Protein AF-A0A658NMI7-F1 (afdb_monomer_lite)

Secondary structure (DSSP, 8-state):
-HHHHHHHHHHHHHTT-----TTTHHHHHHHHHHHHHHHHHHHHHHHHTS-HHHHHHHHHHHTT--HHHHHHHTTS-GGG-

Sequence (81 aa):
TGGEGILQAISTVLAGGQYLDGSLSPSVLRRLNDISERKAKRLDASYGTLSLREQQIMRLLAEGLTPEEIAGKLFVSRKTV

Radius of gyration: 24.15 Å; chains: 1; bounding box: 52×23×56 Å

Structure (mmCIF, N/CA/C/O backbone):
data_AF-A0A658NMI7-F1
#
_entry.id   AF-A0A658NMI7-F1
#
loop_
_atom_site.group_PDB
_atom_site.id
_atom_site.type_symbol
_atom_site.label_atom_id
_atom_site.label_alt_id
_atom_site.label_comp_id
_atom_site.label_asym_id
_atom_site.label_entity_id
_atom_site.label_seq_id
_atom_site.pdbx_PDB_ins_code
_atom_site.Cartn_x
_atom_site.Cartn_y
_atom_site.Cartn_z
_atom_site.occupancy
_atom_site.B_iso_or_equiv
_atom_site.auth_seq_id
_atom_site.auth_comp_id
_atom_site.auth_asym_id
_atom_site.auth_atom_id
_atom_site.pdbx_PDB_model_num
ATOM 1 N N . THR A 1 1 ? 31.280 8.259 -35.013 1.00 54.84 1 THR A N 1
ATOM 2 C CA . THR A 1 1 ? 30.804 7.580 -33.790 1.00 54.84 1 THR A CA 1
ATOM 3 C C . THR A 1 1 ? 29.356 7.912 -33.431 1.00 54.84 1 THR A C 1
ATOM 5 O O . THR A 1 1 ? 28.692 7.033 -32.917 1.00 54.84 1 THR A O 1
ATOM 8 N N . GLY A 1 2 ? 28.804 9.098 -33.747 1.00 60.25 2 GLY A N 1
ATOM 9 C CA . GLY A 1 2 ? 27.364 9.381 -33.535 1.00 60.25 2 GLY A CA 1
ATOM 10 C C . GLY A 1 2 ? 26.396 8.782 -34.575 1.00 60.25 2 GLY A C 1
ATOM 11 O O . GLY A 1 2 ? 25.257 8.472 -34.247 1.00 60.25 2 GLY A O 1
ATOM 12 N N . GLY A 1 3 ? 26.839 8.581 -35.824 1.00 68.75 3 GLY A N 1
ATOM 13 C CA . GLY A 1 3 ? 25.979 8.066 -36.904 1.00 68.75 3 GLY A CA 1
ATOM 14 C C . GLY A 1 3 ? 25.592 6.586 -36.773 1.00 68.75 3 GLY A C 1
ATOM 15 O O . GLY A 1 3 ? 24.482 6.213 -37.141 1.00 68.75 3 GLY A O 1
ATOM 16 N N . GLU A 1 4 ? 26.466 5.751 -36.203 1.00 74.06 4 GLU A N 1
ATOM 17 C CA . GLU A 1 4 ? 26.196 4.317 -35.995 1.00 74.06 4 GLU A CA 1
ATOM 18 C C . GLU A 1 4 ? 25.102 4.087 -34.944 1.00 74.06 4 GLU A C 1
ATOM 20 O O . GLU A 1 4 ? 24.218 3.257 -35.148 1.00 74.06 4 GLU A O 1
ATOM 25 N N . GLY A 1 5 ? 25.094 4.885 -33.868 1.00 76.88 5 GLY A N 1
ATOM 26 C CA . GLY A 1 5 ? 24.050 4.823 -32.841 1.00 76.88 5 GLY A CA 1
ATOM 27 C C . GLY A 1 5 ? 22.657 5.146 -33.391 1.00 76.88 5 GLY A C 1
ATOM 28 O O . GLY A 1 5 ? 21.685 4.489 -33.031 1.00 76.88 5 GLY A O 1
ATOM 29 N N . ILE A 1 6 ? 22.558 6.089 -34.335 1.00 82.31 6 ILE A N 1
ATOM 30 C CA . ILE A 1 6 ? 21.285 6.452 -34.978 1.00 82.31 6 ILE A CA 1
ATOM 31 C C . ILE A 1 6 ? 20.775 5.318 -35.871 1.00 82.31 6 ILE A C 1
ATOM 33 O O . ILE A 1 6 ? 19.596 4.972 -35.810 1.00 82.31 6 ILE A O 1
ATOM 37 N N . LEU A 1 7 ? 21.648 4.708 -36.678 1.00 87.31 7 LEU A N 1
ATOM 38 C CA . LEU A 1 7 ? 21.261 3.582 -37.533 1.00 87.31 7 LEU A CA 1
ATOM 39 C C . LEU A 1 7 ? 20.777 2.387 -36.705 1.00 87.31 7 LEU A C 1
ATOM 41 O O . LEU A 1 7 ? 19.771 1.764 -37.050 1.00 87.31 7 LEU A O 1
ATOM 45 N N . GLN A 1 8 ? 21.442 2.113 -35.583 1.00 84.94 8 GLN A N 1
ATOM 46 C CA . GLN A 1 8 ? 21.038 1.053 -34.667 1.00 84.94 8 GLN A CA 1
ATOM 47 C C . GLN A 1 8 ? 19.744 1.379 -33.909 1.00 84.94 8 GLN A C 1
ATOM 49 O O . GLN A 1 8 ? 18.927 0.488 -33.673 1.00 84.94 8 GLN A O 1
ATOM 54 N N . ALA A 1 9 ? 19.510 2.649 -33.575 1.00 84.69 9 ALA A N 1
ATOM 55 C CA . ALA A 1 9 ? 18.244 3.087 -32.999 1.00 84.69 9 ALA A CA 1
ATOM 56 C C . ALA A 1 9 ? 17.079 2.854 -33.967 1.00 84.69 9 ALA A C 1
ATOM 58 O O . ALA A 1 9 ? 16.062 2.271 -33.588 1.00 84.69 9 ALA A O 1
ATOM 59 N N . ILE A 1 10 ? 17.248 3.256 -35.230 1.00 88.75 10 ILE A N 1
ATOM 60 C CA . ILE A 1 10 ? 16.225 3.108 -36.270 1.00 88.75 10 ILE A CA 1
ATOM 61 C C . ILE A 1 10 ? 15.914 1.629 -36.517 1.00 88.75 10 ILE A C 1
ATOM 63 O O . ILE A 1 10 ? 14.741 1.254 -36.539 1.00 88.75 10 ILE A O 1
ATOM 67 N N . SER A 1 11 ? 16.933 0.774 -36.656 1.00 91.25 11 SER A N 1
ATOM 68 C CA . SER A 1 11 ? 16.717 -0.662 -36.881 1.00 91.25 11 SER A CA 1
ATOM 69 C C . SER A 1 11 ? 16.001 -1.335 -35.705 1.00 91.25 11 SER A C 1
ATOM 71 O O . SER A 1 11 ? 15.094 -2.138 -35.916 1.00 91.25 11 SER A O 1
ATOM 73 N N . THR A 1 12 ? 16.345 -0.956 -34.471 1.00 89.31 12 THR A N 1
ATOM 74 C CA . THR A 1 12 ? 15.720 -1.490 -33.251 1.00 89.31 12 THR A CA 1
ATOM 75 C C . THR A 1 12 ? 14.243 -1.105 -33.158 1.00 89.31 12 THR A C 1
ATOM 77 O O . THR A 1 12 ? 13.411 -1.955 -32.843 1.00 89.31 12 THR A O 1
ATOM 80 N N . VAL A 1 13 ? 13.896 0.148 -33.472 1.00 91.31 13 VAL A N 1
ATOM 81 C CA . VAL A 1 13 ? 12.501 0.625 -33.449 1.00 91.31 13 VAL A CA 1
ATOM 82 C C . VAL A 1 13 ? 11.670 -0.023 -34.557 1.00 91.31 13 VAL A C 1
ATOM 84 O O . VAL A 1 13 ? 10.534 -0.423 -34.310 1.00 91.31 13 VAL A O 1
ATOM 87 N N . LEU A 1 14 ? 12.234 -0.195 -35.758 1.00 91.56 14 LEU A N 1
ATOM 88 C CA . LEU A 1 14 ? 11.558 -0.900 -36.856 1.00 91.56 14 LEU A CA 1
ATOM 89 C C . LEU A 1 14 ? 11.261 -2.369 -36.521 1.00 91.56 14 LEU A C 1
ATOM 91 O O . LEU A 1 14 ? 10.246 -2.898 -36.962 1.00 91.56 14 LEU A O 1
ATOM 95 N N . ALA A 1 15 ? 12.101 -3.011 -35.707 1.00 92.44 15 ALA A 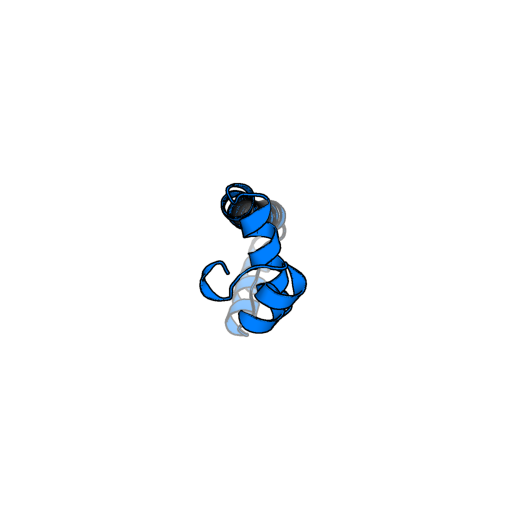N 1
ATOM 96 C CA . ALA A 1 15 ? 11.867 -4.362 -35.197 1.00 92.44 15 ALA A CA 1
ATOM 97 C C . ALA A 1 15 ? 10.844 -4.423 -34.038 1.00 92.44 15 ALA A C 1
ATOM 99 O O . ALA A 1 15 ? 10.624 -5.493 -33.473 1.00 92.44 15 ALA A O 1
ATOM 100 N N . GLY A 1 16 ? 10.233 -3.293 -33.657 1.00 88.69 16 GLY A N 1
ATOM 101 C CA . GLY A 1 16 ? 9.303 -3.192 -32.526 1.00 88.69 16 GLY A CA 1
ATOM 102 C C . GLY A 1 16 ? 9.987 -3.133 -31.155 1.00 88.69 16 GLY A C 1
ATOM 103 O O . GLY A 1 16 ? 9.316 -3.195 -30.126 1.00 88.69 16 GLY A O 1
ATOM 104 N N . GLY A 1 17 ? 11.316 -3.021 -31.130 1.00 86.31 17 GLY A N 1
ATOM 105 C CA . GLY A 1 17 ? 12.104 -2.863 -29.916 1.00 86.31 17 GLY A CA 1
ATOM 106 C C . GLY A 1 17 ? 12.173 -1.412 -29.441 1.00 86.31 17 GLY A C 1
ATOM 107 O O . GLY A 1 17 ? 11.740 -0.474 -30.109 1.00 86.31 17 GLY A O 1
ATOM 108 N N . GLN A 1 18 ? 12.764 -1.219 -28.266 1.00 80.69 18 GLN A N 1
ATOM 109 C CA . GLN A 1 18 ? 13.056 0.102 -27.716 1.00 80.69 18 GLN A CA 1
ATOM 110 C C . GLN A 1 18 ? 14.568 0.302 -27.688 1.00 80.69 18 GLN A C 1
ATOM 112 O O . GLN A 1 18 ? 15.303 -0.568 -27.223 1.00 80.69 18 GLN A O 1
ATOM 117 N N . TYR A 1 19 ? 15.029 1.449 -28.181 1.00 82.94 19 TYR A N 1
ATOM 118 C CA . TYR A 1 19 ? 16.434 1.835 -28.133 1.00 82.94 19 TYR A CA 1
ATOM 119 C C . TYR A 1 19 ? 16.632 2.944 -27.104 1.00 82.94 19 TYR A C 1
ATOM 121 O O . TYR A 1 19 ? 15.937 3.960 -27.136 1.00 82.94 19 TYR A O 1
ATOM 129 N N . LEU A 1 20 ? 17.594 2.753 -26.205 1.00 76.88 20 LEU A N 1
ATOM 130 C CA . LEU A 1 20 ? 18.002 3.746 -25.221 1.00 76.88 20 LEU A CA 1
ATOM 131 C C . LEU A 1 20 ? 19.488 4.029 -25.407 1.00 76.88 20 LEU A C 1
ATOM 133 O O . LEU A 1 20 ? 20.313 3.123 -25.302 1.00 76.88 20 LEU A O 1
ATOM 137 N N . ASP A 1 21 ? 19.822 5.290 -25.670 1.00 78.94 21 ASP A N 1
ATOM 138 C CA . ASP A 1 21 ? 21.213 5.701 -25.805 1.00 78.94 21 ASP A CA 1
ATOM 139 C C . ASP A 1 21 ? 21.954 5.591 -24.458 1.00 78.94 21 ASP A C 1
ATOM 141 O O . ASP A 1 21 ? 21.441 5.970 -23.395 1.00 78.94 21 ASP A O 1
ATOM 145 N N . GLY A 1 22 ? 23.187 5.081 -24.498 1.00 70.12 22 GLY A N 1
ATOM 146 C CA . GLY A 1 22 ? 24.015 4.870 -23.308 1.00 70.12 22 GLY A CA 1
ATOM 147 C C . GLY A 1 22 ? 24.306 6.159 -22.528 1.00 70.12 22 GLY A C 1
ATOM 148 O O . GLY A 1 22 ? 24.416 6.121 -21.303 1.00 70.12 22 GLY A O 1
ATOM 149 N N . SER A 1 23 ? 24.352 7.314 -23.201 1.00 70.25 23 SER A N 1
ATOM 150 C CA . SER A 1 23 ? 24.565 8.620 -22.560 1.00 70.25 23 SER A CA 1
ATOM 151 C C . SER A 1 23 ? 23.309 9.172 -21.871 1.00 70.25 23 SER A C 1
ATOM 153 O O . SER A 1 23 ? 23.416 9.924 -20.903 1.00 70.25 23 SER A O 1
ATOM 155 N N . LEU A 1 24 ? 22.116 8.754 -22.313 1.00 66.50 24 LEU A N 1
ATOM 156 C CA . LEU A 1 24 ? 20.820 9.121 -21.722 1.00 66.50 24 LEU A CA 1
ATOM 157 C C . LEU A 1 24 ? 20.336 8.117 -20.664 1.00 66.50 24 LEU A C 1
ATOM 159 O O . LEU A 1 24 ? 19.391 8.389 -19.921 1.00 66.50 24 LEU A O 1
ATOM 163 N N . SER A 1 25 ? 20.994 6.963 -20.563 1.00 70.69 25 SER A N 1
ATOM 164 C CA . SER A 1 25 ? 20.638 5.900 -19.622 1.00 70.69 25 SER A CA 1
ATOM 165 C C . SER A 1 25 ? 20.611 6.368 -18.156 1.00 70.69 25 SER A C 1
ATOM 167 O O . SER A 1 25 ? 19.621 6.092 -17.477 1.00 70.69 25 SER A O 1
ATOM 169 N N . PRO A 1 26 ? 21.586 7.147 -17.638 1.00 75.69 26 PRO A N 1
ATOM 170 C CA . PRO A 1 26 ? 21.570 7.570 -16.234 1.00 75.69 26 PRO A CA 1
ATOM 171 C C . PRO A 1 26 ? 20.400 8.498 -15.879 1.00 75.69 26 PRO A C 1
ATOM 173 O O . PRO A 1 26 ? 19.816 8.378 -14.803 1.00 75.69 26 PRO A O 1
ATOM 176 N N . SER A 1 27 ? 20.037 9.427 -16.764 1.00 77.25 27 SER A N 1
ATOM 177 C CA . SER A 1 27 ? 18.933 10.373 -16.552 1.00 77.25 27 SER A CA 1
ATOM 178 C C . SER A 1 27 ? 17.569 9.687 -16.647 1.00 77.25 27 SER A C 1
ATOM 180 O O . SER A 1 27 ? 16.680 9.986 -15.846 1.00 77.25 27 SER A O 1
ATOM 182 N N . VAL A 1 28 ? 17.411 8.722 -17.556 1.00 81.56 28 VAL A N 1
ATOM 183 C CA . VAL A 1 28 ? 16.195 7.901 -17.657 1.00 81.56 28 VAL A CA 1
ATOM 184 C C . VAL A 1 28 ? 16.035 6.992 -16.437 1.00 81.56 28 VAL A C 1
ATOM 186 O O . VAL A 1 28 ? 14.958 6.969 -15.840 1.00 81.56 28 VAL A O 1
ATOM 189 N N . LEU A 1 29 ? 17.106 6.325 -15.998 1.00 80.69 29 LEU A N 1
ATOM 190 C CA . LEU A 1 29 ? 17.103 5.495 -14.787 1.00 80.69 29 LEU A CA 1
ATOM 191 C C . LEU A 1 29 ? 16.777 6.311 -13.530 1.00 80.69 29 LEU A C 1
ATOM 193 O O . LEU A 1 29 ? 15.941 5.896 -12.729 1.00 80.69 29 LEU A O 1
ATOM 197 N N . ARG A 1 30 ? 17.360 7.509 -13.383 1.00 83.75 30 ARG A N 1
ATOM 198 C CA . ARG A 1 30 ? 17.005 8.429 -12.289 1.00 83.75 30 ARG A CA 1
ATOM 199 C C . ARG A 1 30 ? 15.521 8.764 -12.297 1.00 83.75 30 ARG A C 1
ATOM 201 O O . ARG A 1 30 ? 14.889 8.717 -11.252 1.00 83.75 30 ARG A O 1
ATOM 208 N N . ARG A 1 31 ? 14.948 9.060 -13.466 1.00 83.00 31 ARG A N 1
ATOM 209 C CA . ARG A 1 31 ? 13.527 9.408 -13.588 1.00 83.00 31 ARG A CA 1
ATOM 210 C C . ARG A 1 31 ? 12.607 8.228 -13.267 1.00 83.00 31 ARG A C 1
ATOM 212 O O . ARG A 1 31 ? 11.569 8.432 -12.645 1.00 83.00 31 ARG A O 1
ATOM 219 N N . LEU A 1 32 ? 12.990 7.010 -13.650 1.00 82.06 32 LEU A N 1
ATOM 220 C CA . LEU A 1 32 ? 12.280 5.777 -13.287 1.00 82.06 32 LEU A CA 1
ATOM 221 C C . LEU A 1 32 ? 12.297 5.534 -11.770 1.00 82.06 32 LEU A C 1
ATOM 223 O O . LEU A 1 32 ? 11.249 5.228 -11.194 1.00 82.06 32 LEU A O 1
ATOM 227 N N . ASN A 1 33 ? 13.446 5.735 -11.118 1.00 82.75 33 ASN A N 1
ATOM 228 C CA . ASN A 1 33 ? 13.549 5.660 -9.659 1.00 82.75 33 ASN A CA 1
ATOM 229 C C . ASN A 1 33 ? 12.681 6.726 -8.982 1.00 82.75 33 ASN A C 1
ATOM 231 O O . ASN A 1 33 ? 11.892 6.392 -8.107 1.00 82.75 33 ASN A O 1
ATOM 235 N N . ASP A 1 34 ? 12.723 7.971 -9.455 1.00 83.31 34 ASP A N 1
ATOM 236 C CA . ASP A 1 34 ? 11.938 9.081 -8.900 1.00 83.31 34 ASP A CA 1
ATOM 237 C C . ASP A 1 34 ? 10.420 8.820 -8.986 1.00 83.31 34 ASP A C 1
ATOM 239 O O . ASP A 1 34 ? 9.662 9.094 -8.055 1.00 83.31 34 ASP A O 1
ATOM 243 N N . ILE A 1 35 ? 9.951 8.254 -10.105 1.00 79.06 35 ILE A N 1
ATOM 244 C CA . ILE A 1 35 ? 8.545 7.852 -10.282 1.00 79.06 35 ILE A CA 1
ATOM 245 C C . ILE A 1 35 ? 8.180 6.726 -9.309 1.00 79.06 35 ILE A C 1
ATOM 247 O O . ILE A 1 35 ? 7.101 6.759 -8.710 1.00 79.06 35 ILE A O 1
ATOM 251 N N . SER A 1 36 ? 9.073 5.751 -9.142 1.00 73.00 36 SER A N 1
ATOM 252 C CA . SER A 1 36 ? 8.877 4.610 -8.246 1.00 73.00 36 SER A CA 1
ATOM 253 C C . SER A 1 36 ? 8.825 5.052 -6.783 1.00 73.00 36 SER A C 1
ATOM 255 O O . SER A 1 36 ? 7.886 4.698 -6.071 1.00 73.00 36 SER A O 1
ATOM 257 N N . GLU A 1 37 ? 9.748 5.915 -6.360 1.00 73.88 37 GLU A N 1
ATOM 258 C CA . GLU A 1 37 ? 9.769 6.512 -5.025 1.00 73.88 37 GLU A CA 1
ATOM 259 C C . GLU A 1 37 ? 8.523 7.361 -4.766 1.00 73.88 37 GLU A C 1
ATOM 261 O O . GLU A 1 37 ? 7.877 7.204 -3.735 1.00 73.88 37 GLU A O 1
ATOM 266 N N . ARG A 1 38 ? 8.101 8.212 -5.711 1.00 70.44 38 ARG A N 1
ATOM 267 C CA . ARG A 1 38 ? 6.860 9.000 -5.570 1.00 70.44 38 ARG A CA 1
ATOM 268 C C . ARG A 1 38 ? 5.613 8.125 -5.482 1.00 70.44 38 ARG A C 1
ATOM 270 O O . ARG A 1 38 ? 4.647 8.514 -4.824 1.00 70.44 38 ARG A O 1
ATOM 277 N N . LYS A 1 39 ? 5.595 6.977 -6.165 1.00 64.12 39 LYS A N 1
ATOM 278 C CA . LYS A 1 39 ? 4.492 6.011 -6.093 1.00 64.12 39 LYS A CA 1
ATOM 279 C C . LYS A 1 39 ? 4.475 5.313 -4.733 1.00 64.12 39 LYS A C 1
ATOM 281 O O . LYS A 1 39 ? 3.418 5.267 -4.113 1.00 64.12 39 LYS A O 1
ATOM 286 N N . ALA A 1 40 ? 5.632 4.872 -4.241 1.00 61.84 40 ALA A N 1
ATOM 287 C CA . ALA A 1 40 ? 5.777 4.301 -2.903 1.00 61.84 40 ALA A CA 1
ATOM 288 C C . ALA A 1 40 ? 5.373 5.307 -1.810 1.00 61.84 40 ALA A C 1
ATOM 290 O O . ALA A 1 40 ? 4.535 5.006 -0.967 1.00 61.84 40 ALA A O 1
ATOM 291 N N . LYS A 1 41 ? 5.856 6.551 -1.902 1.00 62.03 41 LYS A N 1
ATOM 292 C CA . LYS A 1 41 ? 5.560 7.629 -0.946 1.00 62.03 41 LYS A CA 1
ATOM 293 C C . LYS A 1 41 ? 4.078 8.015 -0.917 1.00 62.03 41 LYS A C 1
ATOM 295 O O . LYS A 1 41 ? 3.566 8.387 0.131 1.00 62.03 41 LYS A O 1
ATOM 300 N N . ARG A 1 42 ? 3.371 7.921 -2.053 1.00 60.31 42 ARG A N 1
ATOM 301 C CA . ARG A 1 42 ? 1.914 8.146 -2.112 1.00 60.31 42 ARG A CA 1
ATOM 302 C C . ARG A 1 42 ? 1.109 7.021 -1.466 1.00 60.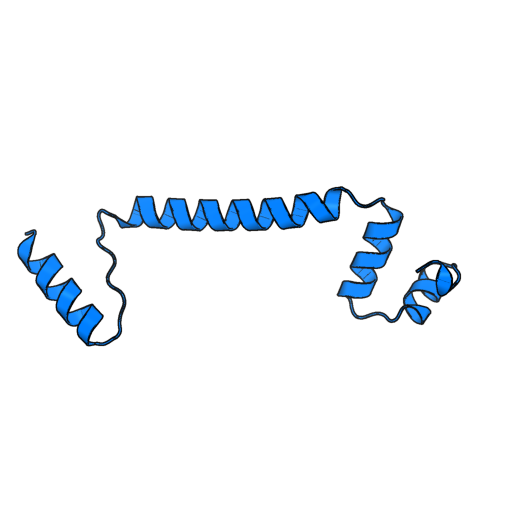31 42 ARG A C 1
ATOM 304 O O . ARG A 1 42 ? 0.112 7.318 -0.815 1.00 60.31 42 ARG A O 1
ATOM 311 N N . LEU A 1 43 ? 1.530 5.768 -1.640 1.00 59.25 43 LEU A N 1
ATOM 312 C CA . LEU A 1 43 ? 0.892 4.620 -0.990 1.00 59.25 43 LEU A CA 1
ATOM 313 C C . LEU A 1 43 ? 1.051 4.704 0.536 1.00 59.25 43 LEU A C 1
ATOM 315 O O . LEU A 1 43 ? 0.073 4.528 1.259 1.00 59.25 43 LEU A O 1
ATOM 319 N N . ASP A 1 44 ? 2.242 5.080 1.007 1.00 62.06 44 ASP A N 1
ATOM 320 C CA . ASP A 1 44 ? 2.524 5.237 2.438 1.00 62.06 44 ASP A CA 1
ATOM 321 C C . ASP A 1 44 ? 1.803 6.439 3.062 1.00 62.06 44 ASP A C 1
ATOM 323 O O . ASP A 1 44 ? 1.328 6.361 4.191 1.00 62.06 44 ASP A O 1
ATOM 327 N N . ALA A 1 45 ? 1.662 7.550 2.329 1.00 69.62 45 ALA A N 1
ATOM 328 C CA . ALA A 1 45 ? 1.027 8.751 2.867 1.00 69.62 45 ALA A CA 1
ATOM 329 C C . ALA A 1 45 ? -0.454 8.534 3.216 1.00 69.62 45 ALA A C 1
ATOM 331 O O . ALA A 1 45 ? -0.897 8.981 4.267 1.00 69.62 45 ALA A O 1
ATOM 332 N N . SER A 1 46 ? -1.218 7.838 2.365 1.00 79.19 46 SER A N 1
ATOM 333 C CA . SER A 1 46 ? -2.649 7.606 2.618 1.00 79.19 46 SER A CA 1
ATOM 334 C C . SER A 1 46 ? -2.905 6.489 3.629 1.00 79.19 46 SER A C 1
ATOM 336 O O . SER A 1 46 ? -3.899 6.536 4.349 1.00 79.19 46 SER A O 1
ATOM 338 N N . TYR A 1 47 ? -2.045 5.470 3.680 1.00 85.75 47 TYR A N 1
ATOM 339 C CA . TYR A 1 47 ? -2.142 4.419 4.693 1.00 85.75 47 TYR A CA 1
ATOM 340 C C . TYR A 1 47 ? -1.691 4.936 6.068 1.00 85.75 47 TYR A C 1
ATOM 342 O O . TYR A 1 47 ? -2.301 4.634 7.093 1.00 85.75 47 TYR A O 1
ATOM 350 N N . GLY A 1 48 ? -0.661 5.786 6.092 1.00 83.94 48 GLY A N 1
ATOM 351 C CA . GLY A 1 48 ? -0.119 6.406 7.298 1.00 83.94 48 GLY A CA 1
ATOM 352 C C . GLY A 1 48 ? -1.058 7.401 7.985 1.00 83.94 48 GLY A C 1
ATOM 353 O O . GLY A 1 48 ? -0.887 7.652 9.173 1.00 83.94 48 GLY A O 1
ATOM 354 N N . THR A 1 49 ? -2.064 7.942 7.287 1.00 90.12 49 THR A N 1
ATOM 355 C CA . THR A 1 49 ? -3.091 8.816 7.893 1.00 90.12 49 THR A CA 1
ATOM 356 C C . THR A 1 49 ? -4.189 8.061 8.635 1.00 90.12 49 THR A C 1
ATOM 358 O O . THR A 1 49 ? -4.960 8.680 9.364 1.00 90.12 49 THR A O 1
ATOM 361 N N . LEU A 1 50 ? -4.293 6.747 8.436 1.00 91.75 50 LEU A N 1
ATOM 362 C CA . LEU A 1 50 ? -5.274 5.914 9.120 1.00 91.75 50 LEU A CA 1
ATOM 363 C C . LEU A 1 50 ? -4.905 5.755 10.598 1.00 91.75 50 LEU A C 1
ATOM 365 O O . LEU A 1 50 ? -3.734 5.616 10.956 1.00 91.75 50 LEU A O 1
ATOM 369 N N . SER A 1 51 ? -5.915 5.702 11.461 1.00 93.50 51 SER A N 1
ATOM 370 C CA . SER A 1 51 ? -5.740 5.301 12.853 1.00 93.50 51 SER A CA 1
ATOM 371 C 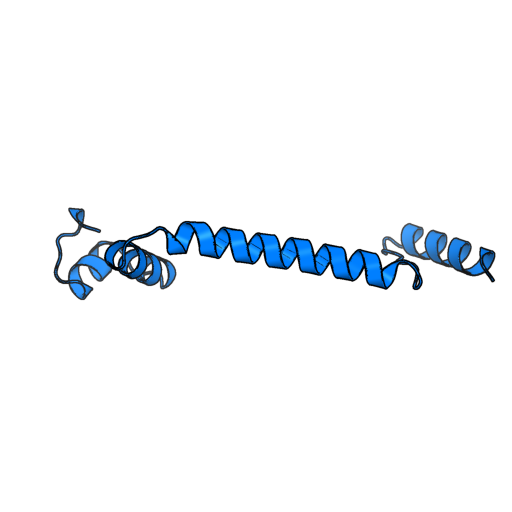C . SER A 1 51 ? -5.207 3.869 12.947 1.00 93.50 51 SER A C 1
ATOM 373 O O . SER A 1 51 ? -5.397 3.045 12.049 1.00 93.50 51 SER A O 1
ATOM 375 N N . LEU A 1 52 ? -4.600 3.527 14.089 1.00 93.44 52 LEU A N 1
ATOM 376 C CA . LEU A 1 52 ? -4.113 2.165 14.350 1.00 93.44 52 LEU A CA 1
ATOM 377 C C . LEU A 1 52 ? -5.196 1.107 14.102 1.00 93.44 52 LEU A C 1
ATOM 379 O O . LEU A 1 52 ? -4.906 0.011 13.624 1.00 93.44 52 LEU A O 1
ATOM 383 N N . ARG A 1 53 ? -6.453 1.451 14.404 1.00 94.69 53 ARG A N 1
ATOM 384 C CA . ARG A 1 53 ? -7.587 0.551 14.236 1.00 94.69 53 ARG A CA 1
ATOM 385 C C . ARG A 1 53 ? -7.969 0.355 12.771 1.00 94.69 53 ARG A C 1
ATOM 387 O O . ARG A 1 53 ? -8.177 -0.779 12.351 1.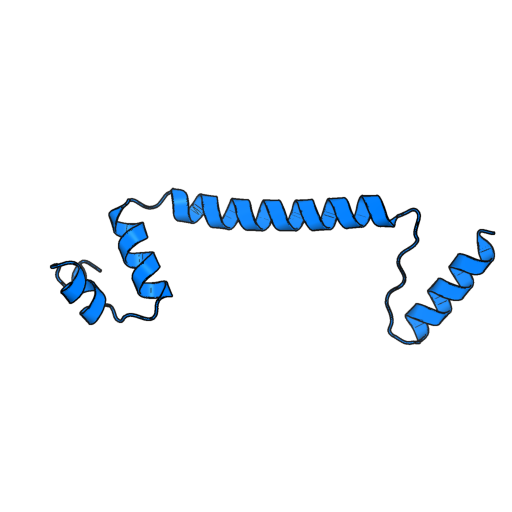00 94.69 53 ARG A O 1
ATOM 394 N N . GLU A 1 54 ? -8.020 1.432 11.997 1.00 94.62 54 GLU A N 1
ATOM 395 C CA . GLU A 1 54 ? -8.300 1.384 10.558 1.00 94.62 54 GLU A CA 1
ATOM 396 C C . GLU A 1 54 ? -7.191 0.653 9.794 1.00 94.62 54 GLU A C 1
ATOM 398 O O . GLU A 1 54 ? -7.482 -0.172 8.933 1.00 94.62 54 GLU A O 1
ATOM 403 N N . GLN A 1 55 ? -5.923 0.868 10.157 1.00 95.06 55 GLN A N 1
ATOM 404 C CA . GLN A 1 55 ? -4.792 0.122 9.593 1.00 95.06 55 GLN A CA 1
ATOM 405 C C . GLN A 1 55 ? -4.903 -1.379 9.870 1.00 95.06 55 GLN A C 1
ATOM 407 O O . GLN A 1 55 ? -4.663 -2.204 8.987 1.00 95.06 55 GLN A O 1
ATOM 412 N N . GLN A 1 56 ? -5.284 -1.742 11.096 1.00 95.44 56 GLN A N 1
ATOM 413 C CA . GLN A 1 56 ? -5.479 -3.134 11.483 1.00 95.44 56 GLN A CA 1
ATOM 414 C C . GLN A 1 56 ? -6.588 -3.800 10.655 1.00 95.44 56 GLN A C 1
ATOM 416 O O . GLN A 1 56 ? -6.392 -4.913 10.173 1.00 95.44 56 GLN A O 1
ATOM 421 N N . ILE A 1 57 ? -7.715 -3.112 10.440 1.00 96.06 57 ILE A N 1
ATOM 422 C CA . ILE A 1 57 ? -8.811 -3.594 9.582 1.00 96.06 57 ILE A CA 1
ATOM 423 C C . ILE A 1 57 ? -8.350 -3.705 8.122 1.00 96.06 57 ILE A C 1
ATOM 425 O O . ILE A 1 57 ? -8.547 -4.745 7.495 1.00 96.06 57 ILE A O 1
ATOM 429 N N . MET A 1 58 ? -7.683 -2.677 7.590 1.00 94.25 58 MET A N 1
ATOM 430 C CA . MET A 1 58 ? -7.239 -2.645 6.193 1.00 94.25 58 MET A CA 1
ATOM 431 C C . MET A 1 58 ? -6.240 -3.767 5.872 1.00 94.25 58 MET A C 1
ATOM 433 O O . MET A 1 58 ? -6.304 -4.353 4.792 1.00 94.25 58 MET A O 1
ATOM 437 N N . ARG A 1 59 ? -5.354 -4.122 6.813 1.00 94.62 59 ARG A N 1
ATOM 438 C CA . ARG A 1 59 ? -4.427 -5.251 6.644 1.00 94.62 59 ARG A CA 1
ATOM 439 C C . ARG A 1 59 ? -5.160 -6.588 6.539 1.00 94.62 59 ARG A C 1
ATOM 441 O O . ARG A 1 59 ? -4.856 -7.369 5.647 1.00 94.62 59 ARG A O 1
ATOM 448 N N . LEU A 1 60 ? -6.156 -6.822 7.391 1.00 96.69 60 LEU A N 1
ATOM 449 C CA . LEU A 1 60 ? -6.942 -8.059 7.355 1.00 96.69 60 LEU A CA 1
ATOM 450 C C . LEU A 1 60 ? -7.795 -8.161 6.080 1.00 96.69 60 LEU A C 1
ATOM 452 O O . LEU A 1 60 ? -7.938 -9.248 5.528 1.00 96.69 60 LEU A O 1
ATOM 456 N N . LEU A 1 61 ? -8.303 -7.034 5.571 1.00 95.31 61 LEU A N 1
ATOM 457 C CA . LEU A 1 61 ? -8.959 -6.989 4.260 1.00 95.31 61 LEU A CA 1
ATOM 458 C C . LEU A 1 61 ? -7.987 -7.358 3.130 1.00 95.31 61 LEU A C 1
ATOM 460 O O . LEU A 1 61 ? -8.344 -8.127 2.241 1.00 95.31 61 LEU A O 1
ATOM 464 N N . ALA A 1 62 ? -6.752 -6.849 3.170 1.00 94.25 62 ALA A N 1
ATOM 465 C CA . ALA A 1 62 ? -5.719 -7.176 2.183 1.00 94.25 62 ALA A CA 1
ATOM 466 C C . ALA A 1 62 ? -5.270 -8.650 2.245 1.00 94.25 62 ALA A C 1
ATOM 468 O O . ALA A 1 62 ? -4.874 -9.213 1.228 1.00 94.25 62 ALA A O 1
ATOM 469 N N . GLU A 1 63 ? -5.370 -9.284 3.416 1.00 96.38 63 GLU A N 1
ATOM 470 C CA . GLU A 1 63 ? -5.176 -10.729 3.609 1.00 96.38 63 GLU A CA 1
ATOM 471 C C . GLU A 1 63 ? -6.359 -11.572 3.087 1.00 96.38 63 GLU A C 1
ATOM 473 O O . GLU A 1 63 ? -6.274 -12.798 3.061 1.00 96.38 63 GLU A O 1
ATOM 478 N N . GLY A 1 64 ? -7.446 -10.931 2.640 1.00 97.06 64 GLY A N 1
ATOM 479 C CA . GLY A 1 64 ? -8.603 -11.584 2.027 1.00 97.06 64 GLY A CA 1
ATOM 480 C C . GLY A 1 64 ? -9.711 -11.982 3.001 1.00 97.06 64 GLY A C 1
ATOM 481 O O . GLY A 1 64 ? -10.589 -12.752 2.618 1.00 97.06 64 GLY A O 1
ATOM 482 N N . LEU A 1 65 ? -9.691 -11.483 4.242 1.00 98.00 65 LEU A N 1
ATOM 483 C CA . LEU A 1 65 ? -10.732 -11.792 5.221 1.00 98.00 65 LEU A CA 1
ATOM 484 C C . LEU A 1 65 ? -12.021 -11.010 4.947 1.00 98.00 65 LEU A C 1
ATOM 486 O O . LEU A 1 65 ? -12.006 -9.838 4.563 1.00 98.00 65 LEU A O 1
ATOM 490 N N . THR A 1 66 ? -13.148 -11.653 5.229 1.00 97.75 66 THR A N 1
ATOM 491 C CA . THR A 1 66 ? -14.482 -11.047 5.189 1.00 97.75 66 THR A CA 1
ATOM 492 C C . THR A 1 66 ? -14.733 -10.135 6.399 1.00 97.75 66 THR A C 1
ATOM 494 O O . THR A 1 66 ? -14.138 -10.337 7.464 1.00 97.75 66 THR A O 1
ATOM 497 N N . PRO A 1 67 ? -15.645 -9.146 6.301 1.00 96.38 67 PRO A N 1
ATOM 498 C CA . PRO A 1 67 ? -16.012 -8.293 7.435 1.00 96.38 67 PRO A CA 1
ATOM 499 C C . PRO A 1 67 ? -16.462 -9.076 8.679 1.00 96.38 67 PRO A C 1
ATOM 501 O O . PRO A 1 67 ? -16.186 -8.662 9.803 1.00 96.38 67 PRO A O 1
ATOM 504 N N . GLU A 1 68 ? -17.120 -10.221 8.497 1.00 97.25 68 GLU A N 1
ATOM 505 C CA . GLU A 1 68 ? -17.515 -11.145 9.560 1.00 97.25 68 GLU A CA 1
ATOM 506 C C . GLU A 1 68 ? -16.313 -11.764 10.285 1.00 97.25 68 GLU A C 1
ATOM 508 O O . GLU A 1 68 ? -16.274 -11.787 11.516 1.00 97.25 68 GLU A O 1
ATOM 513 N N . GLU A 1 69 ? -15.314 -12.239 9.541 1.00 97.62 69 GLU A N 1
ATOM 514 C CA . GLU A 1 69 ? -14.099 -12.835 10.109 1.00 97.62 69 GLU A CA 1
ATOM 515 C C . GLU A 1 69 ? -13.244 -11.789 10.826 1.00 97.62 69 GLU A C 1
ATOM 517 O O . GLU A 1 69 ? -12.700 -12.050 11.902 1.00 97.62 69 GLU A O 1
ATOM 522 N N . ILE A 1 70 ? -13.155 -10.583 10.260 1.00 97.88 70 ILE A N 1
ATOM 523 C CA . ILE A 1 70 ? -12.459 -9.449 10.874 1.00 97.88 70 ILE A CA 1
ATOM 524 C C . ILE A 1 70 ? -13.150 -9.054 12.180 1.00 97.88 70 ILE A C 1
ATOM 526 O O . ILE A 1 70 ? -12.485 -8.891 13.204 1.00 97.88 70 ILE A O 1
ATOM 530 N N . ALA A 1 71 ? -14.480 -8.953 12.172 1.00 97.19 71 ALA A N 1
ATOM 531 C CA . ALA A 1 71 ? -15.270 -8.655 13.362 1.00 97.19 71 ALA A CA 1
ATOM 532 C C . ALA A 1 71 ? -15.035 -9.694 14.469 1.00 97.19 71 ALA A C 1
ATOM 534 O O . ALA A 1 71 ? -14.784 -9.321 15.617 1.00 97.19 71 ALA A O 1
ATOM 535 N N . GLY A 1 72 ? -15.018 -10.982 14.105 1.00 97.19 72 GLY A N 1
ATOM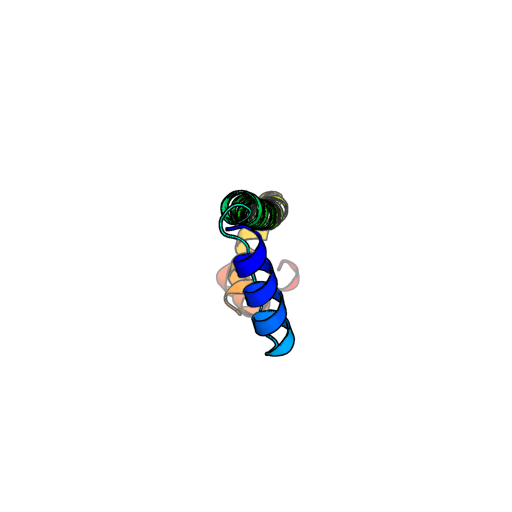 536 C CA . GLY A 1 72 ? -14.704 -12.082 15.017 1.00 97.19 72 GLY A CA 1
ATOM 537 C C . GLY A 1 72 ? -13.287 -12.004 15.593 1.00 97.19 72 GLY A C 1
ATOM 538 O O . GLY A 1 72 ? -13.115 -12.097 16.806 1.00 97.19 72 GLY A O 1
ATOM 539 N N . LYS A 1 73 ? -12.271 -11.764 14.753 1.00 96.56 73 LYS A N 1
ATOM 540 C CA . LYS A 1 73 ? -10.870 -11.628 15.197 1.00 96.56 73 LYS A CA 1
ATOM 541 C C . LYS A 1 73 ? -10.645 -10.436 16.115 1.00 96.56 73 LYS A C 1
ATOM 543 O O . LYS A 1 73 ? -9.773 -10.475 16.979 1.00 96.56 73 LYS A O 1
ATOM 548 N N . LEU A 1 74 ? -11.378 -9.355 15.878 1.00 96.31 74 LEU A N 1
ATOM 549 C CA . LEU A 1 74 ? -11.158 -8.093 16.558 1.00 96.31 74 LEU A CA 1
ATOM 550 C C . LEU A 1 74 ? -12.192 -7.792 17.651 1.00 96.31 74 LEU A C 1
ATOM 552 O O . LEU A 1 74 ? -12.180 -6.673 18.169 1.00 96.31 74 LEU A O 1
ATOM 556 N N . PHE A 1 75 ? -13.055 -8.760 17.979 1.00 95.69 75 PHE A N 1
ATOM 557 C CA . PHE A 1 75 ? -14.097 -8.689 19.010 1.00 95.69 75 PHE A CA 1
ATOM 558 C C . PHE A 1 75 ? -15.006 -7.455 18.888 1.00 95.69 75 PHE A C 1
ATOM 560 O O . PHE A 1 75 ? -15.344 -6.807 19.878 1.00 95.69 75 PHE A O 1
ATOM 567 N N . VAL A 1 76 ? -15.398 -7.114 17.658 1.00 94.75 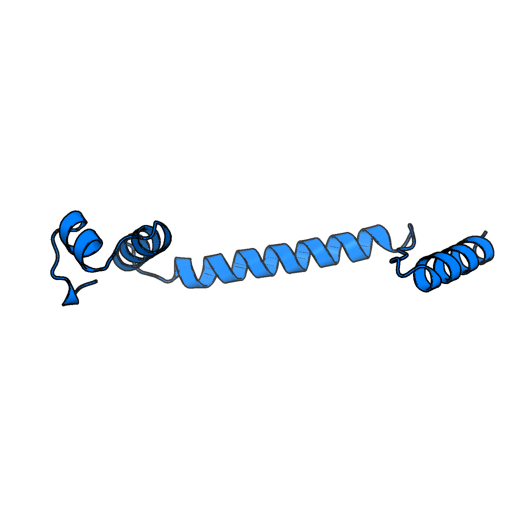76 VAL A N 1
ATOM 568 C CA . VAL A 1 76 ? -16.320 -6.006 17.362 1.00 94.75 76 VAL A CA 1
ATOM 569 C C . VAL A 1 76 ? -17.516 -6.487 16.553 1.00 94.75 76 VAL A C 1
ATOM 571 O O . VAL A 1 76 ? -17.556 -7.620 16.084 1.00 94.75 76 VAL A O 1
ATOM 574 N N . SER A 1 77 ? -18.515 -5.623 16.384 1.00 95.69 77 SER A N 1
ATOM 575 C CA . SER A 1 77 ? -19.628 -5.922 15.485 1.00 95.69 77 SER A CA 1
ATOM 576 C C . SER A 1 77 ? -19.191 -5.813 14.022 1.00 95.69 77 SER A C 1
ATOM 578 O O . SER A 1 77 ? -18.344 -4.982 13.695 1.00 95.69 77 SER A O 1
ATOM 580 N N . ARG A 1 78 ? -19.839 -6.562 13.120 1.00 94.00 78 ARG A N 1
ATOM 581 C CA . ARG A 1 78 ? -19.647 -6.411 11.664 1.00 94.00 78 ARG A CA 1
ATOM 582 C C . ARG A 1 78 ? -19.835 -4.965 11.197 1.00 94.00 78 ARG A C 1
ATOM 584 O O . ARG A 1 78 ? -19.149 -4.535 10.291 1.00 94.00 78 ARG A O 1
ATOM 591 N N . LYS A 1 79 ? -20.747 -4.210 11.820 1.00 94.94 79 LYS A N 1
ATOM 592 C CA . LYS A 1 79 ? -21.025 -2.806 11.473 1.00 94.94 79 LYS A CA 1
ATOM 593 C C . LYS A 1 79 ? -19.883 -1.853 11.860 1.00 94.94 79 LYS A C 1
ATOM 595 O O . LYS A 1 79 ? -19.864 -0.712 11.417 1.00 94.94 79 LYS A O 1
ATOM 600 N N . THR A 1 80 ? -18.991 -2.293 12.744 1.00 93.56 80 THR A N 1
ATOM 601 C CA . THR A 1 80 ? -17.823 -1.530 13.203 1.00 93.56 80 THR A CA 1
ATOM 602 C C . THR A 1 80 ? -16.613 -1.720 12.285 1.00 93.56 80 THR A C 1
ATOM 604 O O . THR A 1 80 ? -15.674 -0.933 12.370 1.00 93.56 80 THR A O 1
ATOM 607 N N . VAL A 1 81 ? -16.625 -2.772 11.464 1.00 87.94 81 VAL A N 1
ATOM 608 C CA . VAL A 1 81 ? -15.612 -3.071 10.444 1.00 87.94 81 VAL A CA 1
ATOM 609 C C . VAL A 1 81 ? -15.985 -2.364 9.150 1.00 87.94 81 VAL A C 1
ATOM 611 O O . VAL A 1 81 ? -15.065 -1.783 8.540 1.00 87.94 81 VAL A O 1
#

pLDDT: mean 84.53, std 11.75, range [54.84, 98.0]

Foldseek 3Di:
DVVVLVVVQVVQVVVVHHDDDPVCVVVVVVVVVVVVVVVVVVVCVVLVPDDPVVNLLVVVVVVVDDLVVSCVVVVHDSVVD